Protein AF-A0A352RU79-F1 (afdb_monomer)

Nearest PDB structures (foldseek):
  4egu-assembly1_B  TM=9.495E-01  e=2.140E-08  Clostridioides difficile 630
  1kpc-assembly1_B  TM=9.775E-01  e=1.677E-07  Homo sapiens
  3omf-assembly1_A  TM=9.359E-01  e=7.073E-08  Entamoeba histolytica HM-1:IMSS
  5waa-assembly1_B  TM=9.791E-01  e=6.330E-07  Homo sapiens
  6j65-assembly1_B  TM=9.794E-01  e=6.765E-07  Homo sapiens

Solvent-accessible surface area (backbone atoms only — not comparable to full-atom values): 5964 Å² total; per-residue (Å²): 124,50,78,49,95,88,38,69,65,45,34,41,71,72,64,76,38,92,72,60,68,78,46,77,64,94,58,39,40,27,28,52,47,96,77,57,90,47,100,78,40,63,48,78,44,62,58,44,60,72,94,43,69,85,74,59,52,82,90,42,46,67,61,52,50,51,49,64,63,43,49,62,55,54,36,49,76,69,65,40,78,92,57,85,84,88,85,84,83,66,87,134

Structure (mmCIF, N/CA/C/O backbone):
data_AF-A0A352RU79-F1
#
_entry.id   AF-A0A352RU79-F1
#
loop_
_atom_site.group_PDB
_atom_site.id
_atom_site.type_symb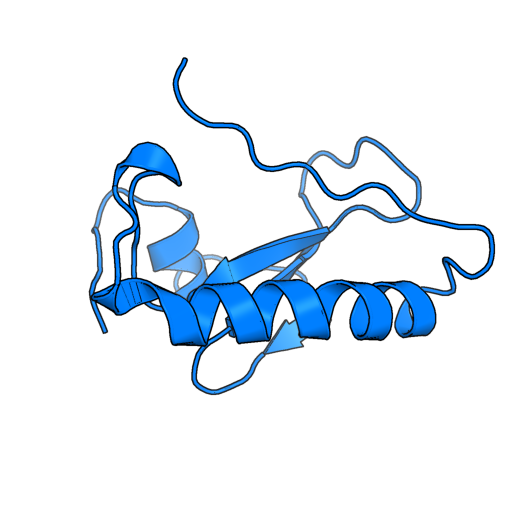ol
_atom_site.label_atom_id
_atom_site.label_alt_id
_atom_site.label_comp_id
_atom_site.label_asym_id
_atom_site.label_entity_id
_atom_site.label_seq_id
_atom_site.pdbx_PDB_ins_code
_atom_site.Cartn_x
_atom_site.Cartn_y
_atom_site.Cartn_z
_atom_site.occupancy
_atom_site.B_iso_or_equiv
_atom_site.auth_seq_id
_atom_site.auth_comp_id
_atom_site.auth_asym_id
_atom_site.auth_atom_id
_atom_site.pdbx_PDB_model_num
ATOM 1 N N . MET A 1 1 ? -13.635 -3.510 9.312 1.00 80.38 1 MET A N 1
ATOM 2 C CA . MET A 1 1 ? -13.027 -2.991 8.068 1.00 80.38 1 MET A CA 1
ATOM 3 C C . MET A 1 1 ? -13.809 -1.759 7.632 1.00 80.38 1 MET A C 1
ATOM 5 O O . MET A 1 1 ? -15.014 -1.885 7.460 1.00 80.38 1 MET A O 1
ATOM 9 N N . LYS A 1 2 ? -13.180 -0.576 7.551 1.00 89.69 2 LYS A N 1
ATOM 10 C CA . LYS A 1 2 ? -13.827 0.642 7.018 1.00 89.69 2 LYS A CA 1
ATOM 11 C C . LYS A 1 2 ? -13.919 0.515 5.484 1.00 89.69 2 LYS A C 1
ATOM 13 O O . LYS A 1 2 ? -12.981 -0.010 4.890 1.00 89.69 2 LYS A O 1
ATOM 18 N N . THR A 1 3 ? -15.002 0.960 4.843 1.00 92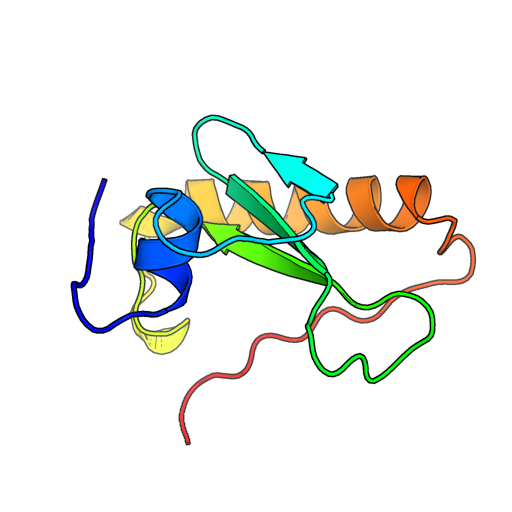.19 3 THR A N 1
ATOM 19 C CA . THR A 1 3 ? -15.210 0.850 3.379 1.00 92.19 3 THR A CA 1
ATOM 20 C C . THR A 1 3 ? -15.904 2.093 2.822 1.00 92.19 3 THR A C 1
ATOM 22 O O . THR A 1 3 ? -16.702 2.700 3.528 1.00 92.19 3 THR A O 1
ATOM 25 N N . GLN A 1 4 ? -15.641 2.436 1.555 1.00 95.06 4 GLN A N 1
ATOM 26 C CA . GLN A 1 4 ? -16.258 3.565 0.845 1.00 95.06 4 GLN A CA 1
ATOM 27 C C . GLN A 1 4 ? -16.742 3.129 -0.553 1.00 95.06 4 GLN A C 1
ATOM 29 O O . GLN A 1 4 ? -15.933 2.755 -1.402 1.00 95.06 4 GLN A O 1
ATOM 34 N N . ASP A 1 5 ? -18.046 3.225 -0.830 1.00 92.12 5 ASP A N 1
ATOM 35 C CA . ASP A 1 5 ? -18.673 2.646 -2.039 1.00 92.12 5 ASP A CA 1
ATOM 36 C C . ASP A 1 5 ? -18.163 3.228 -3.367 1.00 92.12 5 ASP A C 1
ATOM 38 O O . ASP A 1 5 ? -18.122 2.542 -4.390 1.00 92.12 5 ASP A O 1
ATOM 42 N N . ASN A 1 6 ? -17.740 4.494 -3.367 1.00 95.06 6 ASN A N 1
ATOM 43 C CA . ASN A 1 6 ? -17.206 5.167 -4.555 1.00 95.06 6 ASN A CA 1
ATOM 44 C C . ASN A 1 6 ? -15.685 5.004 -4.720 1.00 95.06 6 ASN A C 1
ATOM 46 O O . ASN A 1 6 ? -15.124 5.472 -5.708 1.00 95.06 6 ASN A O 1
ATOM 50 N N . CYS A 1 7 ? -15.010 4.321 -3.792 1.00 97.44 7 CYS A N 1
ATOM 51 C 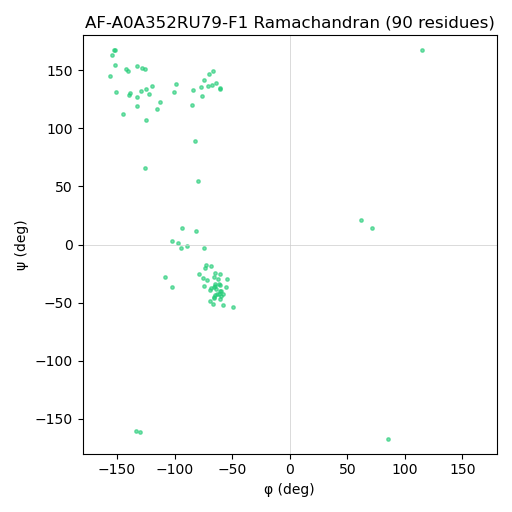CA . CYS A 1 7 ? -13.574 4.080 -3.864 1.00 97.44 7 CYS A CA 1
ATOM 52 C C . CYS A 1 7 ? -13.274 2.842 -4.724 1.00 97.44 7 CYS A C 1
ATOM 54 O O . CYS A 1 7 ? -13.680 1.724 -4.401 1.00 97.44 7 CYS A O 1
ATOM 56 N N . ILE A 1 8 ? -12.515 3.019 -5.810 1.00 97.31 8 ILE A N 1
ATOM 57 C CA . ILE A 1 8 ? -12.127 1.907 -6.693 1.00 97.31 8 ILE A CA 1
ATOM 58 C C . ILE A 1 8 ? -11.287 0.850 -5.959 1.00 97.31 8 ILE A C 1
ATOM 60 O O . ILE A 1 8 ? -11.449 -0.343 -6.206 1.00 97.31 8 ILE A O 1
ATOM 64 N N . PHE A 1 9 ? -10.453 1.258 -4.999 1.00 97.75 9 PHE A N 1
ATOM 65 C CA . PHE A 1 9 ? -9.653 0.336 -4.194 1.00 97.75 9 PHE A CA 1
ATOM 66 C C . PHE A 1 9 ? -10.515 -0.505 -3.247 1.00 97.75 9 PHE A C 1
ATOM 68 O O . PHE A 1 9 ? -10.284 -1.706 -3.141 1.00 97.75 9 PHE A O 1
ATOM 75 N N . CYS A 1 10 ? -11.574 0.066 -2.658 1.00 98.19 10 CYS A N 1
ATOM 76 C CA . CYS A 1 10 ? -12.550 -0.709 -1.883 1.00 98.19 10 CYS A CA 1
ATOM 77 C C . CYS A 1 10 ? -13.237 -1.778 -2.746 1.00 98.19 10 CYS A C 1
ATOM 79 O O . CYS A 1 10 ? -13.401 -2.915 -2.307 1.00 98.19 10 CYS A O 1
ATOM 81 N N . LYS A 1 11 ? -13.581 -1.449 -3.998 1.00 98.25 11 LYS A N 1
ATOM 82 C CA . LYS A 1 11 ? -14.168 -2.414 -4.944 1.00 98.25 11 LYS A CA 1
ATOM 83 C C . LYS A 1 11 ? -13.196 -3.533 -5.322 1.00 98.25 11 LYS A C 1
ATOM 85 O O . LYS A 1 11 ? -13.623 -4.677 -5.462 1.00 98.25 11 LYS A O 1
ATOM 90 N N . ILE A 1 12 ? -11.905 -3.226 -5.457 1.00 98.12 12 ILE A N 1
ATOM 91 C CA . ILE A 1 12 ? -10.852 -4.227 -5.687 1.00 98.12 12 ILE A CA 1
ATOM 92 C C . ILE A 1 12 ? -10.707 -5.150 -4.466 1.00 98.12 12 ILE A C 1
ATOM 94 O O . ILE A 1 12 ? -10.687 -6.369 -4.628 1.00 98.12 12 ILE A O 1
ATOM 98 N N . VAL A 1 13 ? -10.668 -4.596 -3.248 1.00 98.06 13 VAL A N 1
ATOM 99 C CA . VAL A 1 13 ? -10.619 -5.376 -1.995 1.00 98.06 13 VAL A CA 1
ATOM 100 C C . VAL A 1 13 ? -11.842 -6.289 -1.862 1.00 98.06 13 VAL A C 1
ATOM 102 O O . VAL A 1 13 ? -11.703 -7.448 -1.483 1.00 98.06 13 VAL A O 1
ATOM 105 N N . ALA A 1 14 ? -13.027 -5.802 -2.238 1.00 97.19 14 ALA A N 1
ATOM 106 C CA . ALA A 1 14 ? -14.268 -6.575 -2.239 1.00 97.19 14 ALA A CA 1
ATOM 107 C C . ALA A 1 14 ? -14.376 -7.599 -3.391 1.00 97.19 14 ALA A C 1
ATOM 109 O O . ALA A 1 14 ? -15.375 -8.311 -3.475 1.00 97.19 14 ALA A O 1
ATOM 110 N N . GLY A 1 15 ? -13.399 -7.661 -4.304 1.00 96.50 15 GLY A N 1
ATOM 111 C CA . GLY A 1 15 ? -13.417 -8.569 -5.457 1.00 96.50 15 GLY A CA 1
ATOM 112 C C . GLY A 1 15 ? -14.429 -8.203 -6.550 1.00 96.50 15 GLY A C 1
ATOM 113 O O . GLY A 1 15 ? -14.704 -9.018 -7.425 1.00 96.50 15 GLY A O 1
ATOM 114 N N . GLN A 1 16 ? -14.982 -6.988 -6.523 1.00 97.75 16 GLN A N 1
ATOM 115 C CA . GLN A 1 16 ? -15.958 -6.509 -7.511 1.00 97.75 16 GLN A CA 1
ATOM 116 C C . GLN A 1 16 ? -15.296 -6.072 -8.823 1.00 97.75 16 GLN A C 1
ATOM 118 O O . GLN A 1 16 ? -15.933 -6.071 -9.874 1.00 97.75 16 GLN A O 1
ATOM 123 N N . ILE A 1 17 ? -14.022 -5.675 -8.760 1.00 96.62 17 ILE A N 1
ATOM 124 C CA . ILE A 1 17 ? -13.203 -5.291 -9.913 1.00 96.62 17 ILE A CA 1
ATOM 125 C C . ILE A 1 17 ? -11.935 -6.153 -9.888 1.00 96.62 17 ILE A C 1
ATOM 127 O O . ILE A 1 17 ? -11.326 -6.286 -8.822 1.00 96.62 17 ILE A O 1
ATOM 131 N N . PRO A 1 18 ? -11.518 -6.742 -11.024 1.00 97.00 18 PRO A N 1
ATOM 132 C CA . PRO A 1 18 ? -10.312 -7.555 -11.070 1.00 97.00 18 PRO A CA 1
ATOM 133 C C . PRO A 1 18 ? -9.059 -6.708 -10.828 1.00 97.00 18 PRO A C 1
ATOM 135 O O . PRO A 1 18 ? -8.976 -5.548 -11.229 1.00 97.00 18 PRO A O 1
ATOM 138 N N . SER A 1 19 ? -8.046 -7.324 -10.228 1.00 97.69 19 SER A N 1
ATOM 139 C CA . SER A 1 19 ? -6.702 -6.767 -10.119 1.00 97.69 19 SER A CA 1
ATOM 140 C C . SER A 1 19 ? -5.667 -7.869 -10.317 1.00 97.69 19 SER A C 1
ATOM 142 O O . SER A 1 19 ? -5.910 -9.036 -10.002 1.00 97.69 19 SER A O 1
ATOM 144 N N . ASN A 1 20 ? -4.505 -7.509 -10.860 1.00 97.75 20 ASN A N 1
ATOM 145 C CA . ASN A 1 20 ? -3.377 -8.427 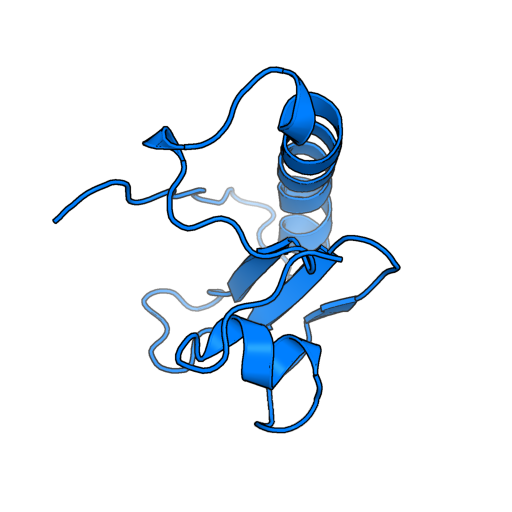-10.948 1.00 97.75 20 ASN A CA 1
ATOM 146 C C . ASN A 1 20 ? -2.635 -8.421 -9.603 1.00 97.75 20 ASN A C 1
ATOM 148 O O . ASN A 1 20 ? -1.769 -7.572 -9.371 1.00 97.75 20 ASN A O 1
ATOM 152 N N . LYS A 1 21 ? -3.063 -9.301 -8.692 1.00 97.88 21 LYS A N 1
ATOM 153 C CA . LYS A 1 21 ? -2.588 -9.358 -7.306 1.00 97.88 21 LYS A CA 1
ATOM 154 C C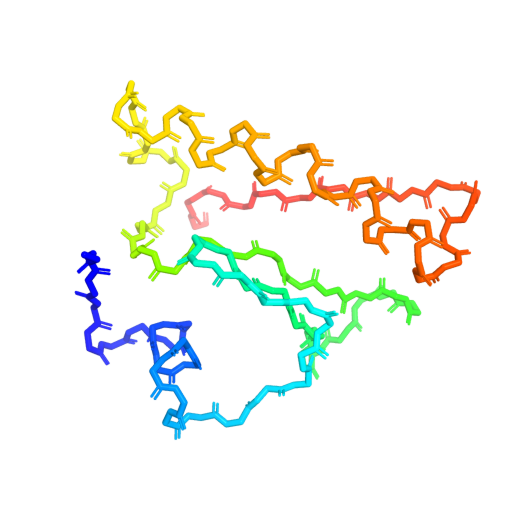 . LYS A 1 21 ? -1.154 -9.882 -7.225 1.00 97.88 21 LYS A C 1
ATOM 156 O O . LYS A 1 21 ? -0.812 -10.883 -7.842 1.00 97.88 21 LYS A O 1
ATOM 161 N N . VAL A 1 22 ? -0.354 -9.217 -6.400 1.00 97.19 22 VAL A N 1
ATOM 162 C CA . VAL A 1 22 ? 1.019 -9.602 -6.038 1.00 97.19 22 VAL A CA 1
ATOM 163 C C . VAL A 1 22 ? 1.045 -10.235 -4.647 1.00 97.19 22 VAL A C 1
ATOM 165 O O . VAL A 1 22 ? 1.798 -11.171 -4.400 1.00 97.19 22 VAL A O 1
ATOM 168 N N . TYR A 1 23 ? 0.220 -9.723 -3.734 1.00 98.50 23 TYR A N 1
ATOM 169 C CA . TYR A 1 23 ? 0.166 -10.155 -2.342 1.00 98.50 23 TYR A CA 1
ATOM 170 C C . TYR A 1 23 ? -1.198 -9.839 -1.740 1.00 98.50 23 TYR A C 1
ATOM 172 O O . TYR A 1 23 ? -1.777 -8.800 -2.050 1.00 98.50 23 TYR A O 1
ATOM 180 N N . GLU A 1 24 ? -1.686 -10.696 -0.850 1.00 98.38 24 GLU A N 1
ATOM 181 C CA . GLU A 1 24 ? -2.906 -10.456 -0.087 1.00 98.38 24 GLU A CA 1
ATOM 182 C C . GLU A 1 24 ? -2.835 -11.171 1.265 1.00 98.38 24 GLU A C 1
ATOM 184 O O . GLU A 1 24 ? -2.519 -12.359 1.318 1.00 98.38 24 GLU A O 1
ATOM 189 N N . ASP A 1 25 ? -3.156 -10.457 2.343 1.00 97.88 25 ASP A N 1
ATOM 190 C CA . ASP A 1 25 ? -3.377 -11.033 3.672 1.00 97.88 25 ASP A CA 1
ATOM 191 C C . ASP A 1 25 ? -4.660 -10.461 4.309 1.00 97.88 25 ASP A C 1
ATOM 193 O O . ASP A 1 25 ? -5.556 -9.991 3.602 1.00 97.88 25 ASP A O 1
ATOM 197 N N . GLU A 1 26 ? -4.802 -10.564 5.630 1.00 97.00 26 GLU A N 1
ATOM 198 C CA . GLU A 1 26 ? -5.960 -10.044 6.367 1.00 97.00 26 GLU A CA 1
ATOM 199 C C . GLU A 1 26 ? -6.083 -8.511 6.303 1.00 97.00 26 GLU A C 1
ATOM 201 O O . GLU A 1 26 ? -7.195 -7.994 6.191 1.00 97.00 26 GLU A O 1
ATOM 206 N N . ASP A 1 27 ? -4.959 -7.791 6.303 1.00 97.19 27 ASP A N 1
ATOM 207 C CA . ASP A 1 27 ? -4.909 -6.336 6.471 1.00 97.19 27 ASP A CA 1
ATOM 208 C C . ASP A 1 27 ? -4.554 -5.596 5.177 1.00 97.19 27 ASP A C 1
ATOM 210 O O . ASP A 1 27 ? -4.931 -4.436 5.005 1.00 97.19 27 ASP A O 1
ATOM 214 N N . LEU A 1 28 ? -3.814 -6.236 4.271 1.00 98.56 28 LEU A N 1
ATOM 215 C CA . LEU A 1 28 ? -3.125 -5.610 3.150 1.00 98.56 28 LEU A CA 1
ATOM 216 C C . LEU A 1 28 ? -3.441 -6.294 1.821 1.00 98.56 28 LEU A C 1
ATOM 218 O O . LEU A 1 28 ? -3.680 -7.501 1.726 1.00 98.56 28 LEU A O 1
ATOM 222 N N . LEU A 1 29 ? -3.370 -5.499 0.758 1.00 98.69 29 LEU A N 1
ATOM 223 C CA . LEU A 1 29 ? -3.466 -5.969 -0.616 1.00 98.69 29 LEU A CA 1
ATOM 224 C C . LEU A 1 29 ? -2.443 -5.229 -1.479 1.00 98.69 29 LEU A C 1
ATOM 226 O O . LEU A 1 29 ? -2.382 -4.000 -1.455 1.00 98.69 29 LEU A O 1
ATOM 230 N N . ALA A 1 30 ? -1.666 -5.972 -2.266 1.00 98.62 30 ALA A N 1
ATOM 231 C CA . ALA A 1 30 ? -0.787 -5.416 -3.285 1.00 98.62 30 ALA A CA 1
ATOM 232 C C .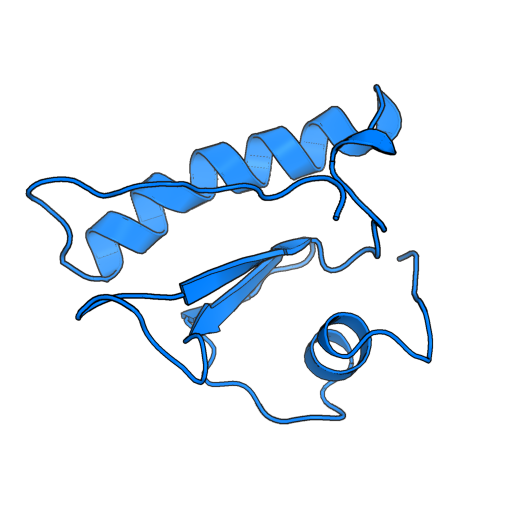 ALA A 1 30 ? -1.160 -5.926 -4.676 1.00 98.62 30 ALA A C 1
ATOM 234 O O . ALA A 1 30 ? -1.407 -7.119 -4.863 1.00 98.62 30 ALA A O 1
ATOM 235 N N . PHE A 1 31 ? -1.174 -5.037 -5.664 1.00 98.56 3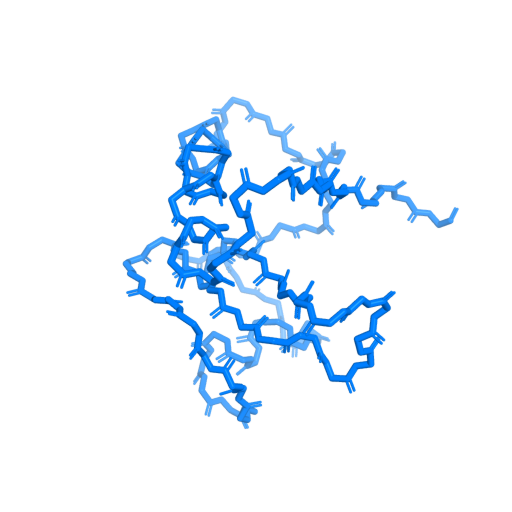1 PHE A N 1
ATOM 236 C CA . PHE A 1 31 ? -1.504 -5.369 -7.051 1.00 98.56 31 PHE A CA 1
ATOM 237 C C . PHE A 1 31 ? -0.816 -4.418 -8.032 1.00 98.56 31 PHE A C 1
ATOM 239 O O . PHE A 1 31 ? -0.482 -3.286 -7.687 1.00 98.56 31 PHE A O 1
ATOM 246 N N . HIS A 1 32 ? -0.595 -4.880 -9.261 1.00 98.12 32 HIS A N 1
ATOM 247 C CA . HIS A 1 32 ? 0.040 -4.071 -10.300 1.00 98.12 32 HIS A CA 1
ATOM 248 C C . HIS A 1 32 ? -0.799 -2.845 -10.674 1.00 98.12 32 HIS A C 1
ATOM 250 O O . HIS A 1 32 ? -2.018 -2.941 -10.831 1.00 98.12 32 HIS A O 1
ATOM 256 N N . ASP A 1 33 ? -0.126 -1.708 -10.861 1.00 97.88 33 ASP A N 1
ATOM 257 C CA . ASP A 1 33 ? -0.763 -0.514 -11.413 1.00 97.88 33 ASP A CA 1
ATOM 258 C C . ASP A 1 33 ? -1.142 -0.768 -12.882 1.00 97.88 33 ASP A C 1
ATOM 260 O O . ASP A 1 33 ? -0.371 -1.359 -13.642 1.00 97.88 33 ASP A O 1
ATOM 264 N N . ILE A 1 34 ? -2.335 -0.331 -13.287 1.00 96.94 34 ILE A N 1
ATOM 265 C CA . ILE A 1 34 ? -2.838 -0.496 -14.659 1.00 96.94 34 ILE A CA 1
ATOM 266 C C . ILE A 1 34 ? -2.139 0.434 -15.670 1.00 96.94 34 ILE A C 1
ATOM 268 O O . ILE A 1 34 ? -2.183 0.179 -16.871 1.00 96.94 34 ILE A O 1
ATOM 272 N N . HIS A 1 35 ? -1.465 1.486 -15.199 1.00 96.81 35 HIS A N 1
ATOM 273 C CA . HIS A 1 35 ? -0.682 2.444 -15.982 1.00 96.81 35 HIS A CA 1
ATOM 274 C C . HIS A 1 35 ? 0.756 2.557 -15.433 1.00 96.81 35 HIS A C 1
ATOM 276 O O . HIS A 1 35 ? 1.170 3.626 -14.959 1.00 96.81 35 HIS A O 1
ATOM 282 N N . PRO A 1 36 ? 1.557 1.479 -15.516 1.00 96.44 36 PRO A N 1
ATOM 283 C CA . PRO A 1 36 ? 2.859 1.408 -14.868 1.00 96.44 36 PRO A CA 1
ATOM 284 C C . PRO A 1 36 ? 3.821 2.495 -15.373 1.00 96.44 36 PRO A C 1
ATOM 286 O O . PRO A 1 36 ? 3.987 2.724 -16.569 1.00 96.44 36 PRO A O 1
ATOM 289 N N . LYS A 1 37 ? 4.495 3.160 -14.429 1.00 96.31 37 LYS A N 1
ATOM 290 C CA . LYS A 1 37 ? 5.548 4.175 -14.675 1.00 96.31 37 LYS A CA 1
ATOM 291 C C . LYS A 1 37 ? 6.984 3.637 -14.600 1.00 96.31 37 LYS A C 1
ATOM 293 O O . LYS A 1 37 ? 7.934 4.404 -14.723 1.00 96.31 37 LYS A O 1
ATOM 298 N N . ALA A 1 38 ? 7.138 2.338 -14.362 1.00 95.56 38 ALA A N 1
ATOM 299 C CA . ALA A 1 38 ? 8.408 1.624 -14.277 1.00 95.56 38 ALA A CA 1
ATOM 300 C C . ALA A 1 38 ? 8.180 0.141 -14.639 1.00 95.56 38 ALA A C 1
ATOM 302 O O . ALA A 1 38 ? 7.030 -0.301 -14.590 1.00 95.56 38 ALA A O 1
ATOM 303 N N . PRO A 1 39 ? 9.233 -0.640 -14.962 1.00 95.31 39 PRO A N 1
ATOM 304 C CA . PRO A 1 39 ? 9.097 -2.068 -15.275 1.00 95.31 39 PRO A CA 1
ATOM 305 C C . PRO A 1 39 ? 8.400 -2.877 -14.174 1.00 95.31 39 PRO A C 1
ATOM 307 O O . PRO A 1 39 ? 7.612 -3.771 -14.464 1.00 95.31 39 PRO A O 1
ATOM 310 N N . VAL A 1 40 ? 8.656 -2.525 -12.911 1.00 96.94 40 VAL A N 1
ATOM 311 C CA . VAL A 1 40 ? 7.903 -3.006 -11.751 1.00 96.94 40 VAL A CA 1
ATOM 312 C C . VAL A 1 40 ? 7.200 -1.809 -11.128 1.00 96.94 40 VAL A C 1
ATOM 314 O O . VAL A 1 40 ? 7.848 -0.872 -10.663 1.00 96.94 40 VAL A O 1
ATOM 317 N N . HIS A 1 41 ? 5.871 -1.840 -11.129 1.00 98.19 41 HIS A N 1
ATOM 318 C CA . HIS A 1 41 ? 5.032 -0.845 -10.473 1.00 98.19 41 HIS A CA 1
ATOM 319 C C . HIS A 1 41 ? 3.791 -1.548 -9.918 1.00 98.19 41 HIS A C 1
ATOM 321 O O . HIS A 1 41 ? 2.958 -2.054 -10.671 1.00 98.19 41 HIS A O 1
ATOM 327 N N . PHE A 1 42 ? 3.688 -1.599 -8.595 1.00 97.62 42 PHE A N 1
ATOM 328 C CA . PHE A 1 42 ? 2.509 -2.082 -7.889 1.00 97.62 42 PHE A CA 1
ATOM 329 C C . PHE A 1 42 ? 2.131 -1.103 -6.782 1.00 97.62 42 PHE A C 1
ATOM 331 O O . PHE A 1 42 ? 2.975 -0.371 -6.264 1.00 97.62 42 PHE A O 1
ATOM 338 N N . LEU A 1 43 ? 0.852 -1.107 -6.437 1.00 98.38 43 LEU A N 1
ATOM 339 C CA . LEU A 1 43 ? 0.288 -0.367 -5.321 1.00 98.38 43 LEU A CA 1
ATOM 340 C C . LEU A 1 43 ? 0.141 -1.329 -4.144 1.00 98.38 43 LEU A C 1
ATOM 342 O O . LEU A 1 43 ? -0.280 -2.467 -4.340 1.00 98.38 43 LEU A O 1
ATOM 346 N N . LEU A 1 44 ? 0.482 -0.874 -2.940 1.00 98.62 44 LEU A N 1
ATOM 347 C CA . LEU A 1 44 ? 0.194 -1.559 -1.681 1.00 98.62 44 LEU A CA 1
ATOM 348 C C . LEU A 1 44 ? -0.810 -0.701 -0.916 1.00 98.62 44 LEU A C 1
ATOM 350 O O . LEU A 1 44 ? -0.530 0.466 -0.646 1.00 98.62 44 LEU A O 1
ATOM 354 N N . ILE A 1 45 ? -1.958 -1.276 -0.575 1.00 98.25 45 ILE A N 1
ATOM 355 C CA . ILE A 1 45 ? -3.043 -0.582 0.121 1.00 98.25 45 ILE A CA 1
ATOM 356 C C . ILE A 1 45 ? -3.445 -1.342 1.392 1.00 98.25 45 ILE A C 1
ATOM 358 O O . ILE A 1 45 ? -3.345 -2.576 1.420 1.00 98.25 45 ILE A O 1
ATOM 362 N N . PRO A 1 46 ? -3.939 -0.646 2.431 1.00 98.00 46 PRO A N 1
ATOM 363 C CA . PRO A 1 46 ? -4.699 -1.296 3.487 1.00 98.00 46 PRO A CA 1
ATOM 364 C C . PRO A 1 46 ? -6.067 -1.740 2.947 1.00 98.00 46 PRO A C 1
ATOM 366 O O . PRO A 1 46 ? -6.671 -1.072 2.106 1.00 98.00 46 PRO A O 1
ATOM 369 N N . LYS A 1 47 ? -6.587 -2.861 3.448 1.00 98.06 47 LYS A N 1
ATOM 370 C CA . LYS A 1 47 ? -7.947 -3.328 3.145 1.00 98.06 47 LYS A CA 1
ATOM 371 C C . LYS A 1 47 ? -9.016 -2.474 3.819 1.00 98.06 47 LYS A C 1
ATOM 373 O O . LYS A 1 47 ? -10.112 -2.321 3.285 1.00 98.06 47 LYS A O 1
ATOM 378 N N . SER A 1 48 ? -8.703 -1.905 4.983 1.00 97.06 48 SER A N 1
ATOM 379 C CA . SER A 1 48 ? -9.540 -0.876 5.597 1.00 97.06 48 SER A CA 1
ATOM 380 C C . SER A 1 48 ? -9.332 0.457 4.884 1.00 97.06 48 SER A C 1
ATOM 382 O O . SER A 1 48 ? -8.202 0.919 4.759 1.00 97.06 48 SER A O 1
ATOM 384 N N . HIS A 1 49 ? -10.425 1.089 4.461 1.00 97.44 49 HIS A N 1
ATOM 385 C CA . HIS A 1 49 ? -10.412 2.377 3.773 1.00 97.44 49 HIS A CA 1
ATOM 386 C C . HIS A 1 49 ? -9.802 3.488 4.636 1.00 97.44 49 HIS A C 1
ATOM 388 O O . HIS A 1 49 ? -10.144 3.626 5.815 1.00 97.44 49 HIS A O 1
ATOM 394 N N . VAL A 1 50 ? -8.936 4.278 4.001 1.00 94.94 50 VAL A N 1
ATOM 395 C CA . VAL A 1 50 ? -8.321 5.512 4.501 1.00 94.94 50 VAL A CA 1
ATOM 396 C C . VAL A 1 50 ? -8.306 6.496 3.331 1.00 94.94 50 VAL A C 1
ATOM 398 O O . VAL A 1 50 ? -7.863 6.126 2.243 1.00 94.94 50 VAL A O 1
ATOM 401 N N . ASP A 1 51 ? -8.808 7.717 3.533 1.00 93.88 51 ASP A N 1
ATOM 402 C CA . ASP A 1 51 ? -8.939 8.709 2.455 1.00 93.88 51 ASP A CA 1
ATOM 403 C C . ASP A 1 51 ? -7.578 9.225 1.977 1.00 93.88 51 ASP A C 1
ATOM 405 O O . ASP A 1 51 ? -7.295 9.242 0.777 1.00 93.88 51 ASP A O 1
ATOM 409 N N . SER A 1 52 ? -6.710 9.615 2.909 1.00 95.31 52 SER A N 1
ATOM 410 C CA . SER A 1 52 ? -5.355 10.067 2.611 1.00 95.31 52 SER A CA 1
ATOM 411 C C . SER A 1 52 ? -4.409 9.821 3.787 1.00 95.31 52 SER A C 1
ATOM 413 O O . SER A 1 52 ? -4.841 9.578 4.912 1.00 95.31 52 SER A O 1
ATOM 415 N N . LEU A 1 53 ? -3.097 9.948 3.558 1.00 96.44 53 LEU A N 1
ATOM 416 C CA . LEU A 1 53 ? -2.127 9.910 4.657 1.00 96.44 53 LEU A CA 1
ATOM 417 C C . LEU A 1 53 ? -2.362 11.038 5.681 1.00 96.44 53 LEU A C 1
ATOM 419 O O . LEU A 1 53 ? -1.995 10.875 6.841 1.00 96.44 53 LEU A O 1
ATOM 423 N N . ALA A 1 54 ? -2.975 12.160 5.277 1.00 96.81 54 ALA A N 1
ATOM 424 C CA . ALA A 1 54 ? -3.284 13.271 6.180 1.00 96.81 54 ALA A CA 1
ATOM 425 C C . ALA A 1 54 ? -4.363 12.918 7.219 1.00 96.81 54 ALA A C 1
ATOM 427 O O . ALA A 1 54 ? -4.448 13.583 8.248 1.00 96.81 54 ALA A O 1
ATOM 428 N N . ASP A 1 55 ? -5.145 11.865 6.970 1.00 94.56 55 ASP A N 1
ATOM 429 C CA . ASP A 1 55 ? -6.214 11.394 7.855 1.00 94.56 55 ASP A CA 1
ATOM 430 C C . ASP A 1 55 ? -5.744 10.277 8.805 1.00 94.56 55 ASP A C 1
ATOM 432 O O . ASP A 1 55 ? -6.509 9.813 9.652 1.00 94.56 55 ASP A O 1
ATOM 436 N N . CYS A 1 56 ? -4.490 9.829 8.682 1.00 95.88 56 CYS A N 1
ATOM 437 C CA . CYS A 1 56 ? -3.917 8.801 9.546 1.00 95.88 56 CYS A CA 1
ATOM 438 C C . CYS A 1 56 ? -3.534 9.360 10.921 1.00 95.88 56 CYS A C 1
ATOM 440 O O . CYS A 1 56 ? -2.860 10.387 11.028 1.00 95.88 56 CYS A O 1
ATOM 442 N N . GLY A 1 57 ? -3.868 8.620 11.981 1.00 96.31 57 GLY A N 1
ATOM 443 C CA . GLY A 1 57 ? -3.447 8.930 13.347 1.00 96.31 57 GLY A CA 1
ATOM 444 C C . GLY A 1 57 ? -2.840 7.728 14.076 1.00 96.31 57 GLY A C 1
ATOM 445 O O . GLY A 1 57 ? -2.457 6.731 13.457 1.00 96.31 57 GLY A O 1
ATOM 446 N N . PRO A 1 58 ? -2.777 7.777 15.421 1.00 97.31 58 PRO A N 1
ATOM 447 C CA . PRO A 1 58 ? -2.328 6.644 16.230 1.00 97.31 58 PRO A CA 1
ATOM 448 C C . PRO A 1 58 ? -3.098 5.342 15.949 1.00 97.31 58 PRO A C 1
ATOM 450 O O . PRO A 1 58 ? -2.515 4.267 16.038 1.00 97.31 58 PRO A O 1
ATOM 453 N N . GLY A 1 59 ? -4.374 5.427 15.549 1.00 95.56 59 GLY A N 1
ATOM 454 C CA . GLY A 1 59 ? -5.205 4.265 15.208 1.00 95.56 59 GLY A CA 1
ATOM 455 C C . GLY A 1 59 ? -4.736 3.480 13.977 1.00 95.56 59 GLY A C 1
ATOM 456 O O . GLY A 1 59 ? -5.005 2.288 13.876 1.00 95.56 59 GLY A O 1
ATOM 457 N N . GLU A 1 60 ? -4.001 4.116 13.065 1.00 96.62 60 GLU A N 1
ATOM 458 C CA . GLU A 1 60 ? -3.502 3.516 11.825 1.00 96.62 60 GLU A CA 1
ATOM 459 C C . GLU A 1 60 ? -2.011 3.134 11.916 1.00 96.62 60 GLU A C 1
ATOM 461 O O . GLU A 1 60 ? -1.428 2.635 10.952 1.00 96.62 60 GLU A O 1
ATOM 466 N N . SER A 1 61 ? -1.376 3.326 13.077 1.00 97.06 61 SER A N 1
ATOM 467 C CA . SER A 1 61 ? 0.068 3.108 13.254 1.00 97.06 61 SER A CA 1
ATOM 468 C C . SER A 1 61 ? 0.497 1.675 12.919 1.00 97.06 61 SER A C 1
ATOM 470 O O . SER A 1 61 ? 1.481 1.479 12.203 1.00 97.06 61 SER A O 1
ATOM 472 N N . ASP A 1 62 ? -0.273 0.677 13.355 1.00 97.44 62 ASP A N 1
ATOM 473 C CA . ASP A 1 62 ? 0.045 -0.734 13.117 1.00 97.44 62 ASP A CA 1
ATOM 474 C C . ASP A 1 62 ? -0.021 -1.102 11.631 1.00 97.44 62 ASP A C 1
ATOM 476 O O . ASP A 1 62 ? 0.883 -1.765 11.116 1.00 97.44 62 ASP A O 1
ATOM 480 N N . VAL A 1 63 ? -1.062 -0.659 10.917 1.00 97.06 63 VAL A N 1
ATOM 481 C CA . VAL A 1 63 ? -1.208 -0.979 9.490 1.00 97.06 63 VAL A CA 1
ATOM 482 C C . VAL A 1 63 ? -0.154 -0.255 8.654 1.00 97.06 63 VAL A C 1
ATOM 484 O O . VAL A 1 63 ? 0.446 -0.867 7.772 1.00 97.06 63 VAL A O 1
ATOM 487 N N . LEU A 1 64 ? 0.169 1.000 8.984 1.00 97.75 64 LEU A N 1
ATOM 488 C CA . LEU A 1 64 ? 1.236 1.749 8.316 1.00 97.75 64 LEU A CA 1
ATOM 489 C C . LEU A 1 64 ? 2.607 1.096 8.536 1.00 97.75 64 LEU A C 1
ATOM 491 O O . LEU A 1 64 ? 3.376 0.947 7.584 1.00 97.75 64 LEU A O 1
ATOM 495 N N . ALA A 1 65 ? 2.904 0.647 9.759 1.00 98.25 65 ALA A N 1
ATOM 496 C CA . ALA A 1 65 ? 4.138 -0.078 10.052 1.00 98.25 65 ALA A CA 1
ATOM 497 C C . ALA A 1 65 ? 4.232 -1.378 9.238 1.00 98.25 65 ALA A C 1
ATOM 499 O O . ALA A 1 65 ? 5.249 -1.633 8.588 1.00 98.25 65 ALA A O 1
ATOM 500 N N . ARG A 1 66 ? 3.153 -2.173 9.205 1.00 98.19 66 ARG A N 1
ATOM 501 C CA . ARG A 1 66 ? 3.084 -3.407 8.405 1.00 98.19 66 ARG A CA 1
ATOM 502 C C . ARG A 1 66 ? 3.288 -3.131 6.920 1.00 98.19 66 ARG A C 1
ATOM 504 O O . ARG A 1 66 ? 4.076 -3.830 6.289 1.00 98.19 66 ARG A O 1
ATOM 511 N N . MET A 1 67 ? 2.649 -2.094 6.374 1.00 98.12 67 MET A N 1
ATOM 512 C CA . MET A 1 67 ? 2.834 -1.694 4.977 1.00 98.12 67 MET A CA 1
ATOM 513 C C . MET A 1 67 ? 4.300 -1.377 4.679 1.00 98.12 67 MET A C 1
ATOM 515 O O . MET A 1 67 ? 4.878 -1.947 3.755 1.00 98.12 67 MET A O 1
ATOM 519 N N . MET A 1 68 ? 4.928 -0.519 5.486 1.00 98.06 68 MET A N 1
ATOM 520 C CA . MET A 1 68 ? 6.311 -0.090 5.258 1.00 98.06 68 MET A CA 1
ATOM 521 C C . MET A 1 68 ? 7.316 -1.240 5.379 1.00 98.06 68 MET A C 1
ATOM 523 O O . MET A 1 68 ? 8.291 -1.277 4.629 1.00 98.06 68 MET A O 1
ATOM 527 N N . LEU A 1 69 ? 7.063 -2.208 6.263 1.00 98.12 69 LEU A N 1
ATOM 528 C CA . LEU A 1 69 ? 7.879 -3.419 6.380 1.00 98.12 69 LEU A CA 1
ATOM 529 C C . LEU A 1 69 ? 7.624 -4.423 5.245 1.00 98.12 69 LEU A C 1
ATOM 531 O O . LEU A 1 69 ? 8.539 -5.152 4.860 1.00 98.12 69 LEU A O 1
ATOM 535 N N . LYS A 1 70 ? 6.416 -4.439 4.671 1.00 98.38 70 LYS A N 1
ATOM 536 C CA . LYS A 1 70 ? 6.052 -5.314 3.550 1.00 98.38 70 LYS A CA 1
ATOM 537 C C . LYS A 1 70 ? 6.662 -4.854 2.223 1.00 98.38 70 LYS A C 1
ATOM 539 O O . LYS A 1 70 ? 7.077 -5.693 1.427 1.00 98.38 70 LYS A O 1
ATOM 544 N N . VAL A 1 71 ? 6.788 -3.545 1.989 1.00 98.12 71 VAL A N 1
ATOM 545 C CA . VAL A 1 71 ? 7.367 -2.986 0.748 1.00 98.12 71 VAL A CA 1
ATOM 546 C C . VAL A 1 71 ? 8.722 -3.609 0.349 1.00 98.12 71 VAL A C 1
ATOM 548 O O . VAL A 1 71 ? 8.820 -4.088 -0.782 1.00 98.12 71 VAL A O 1
ATOM 551 N N . PRO A 1 72 ? 9.767 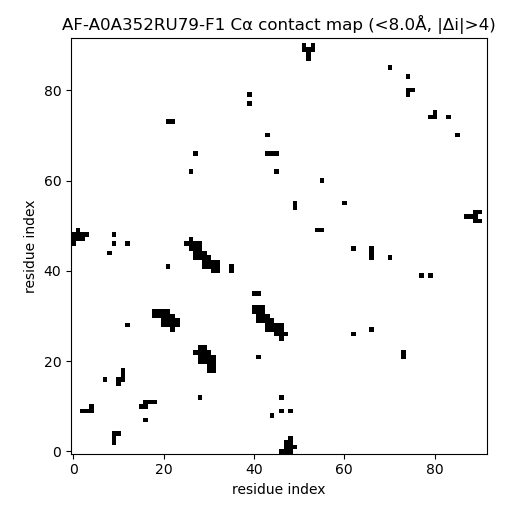-3.655 1.204 1.00 97.56 72 PRO A N 1
ATOM 552 C CA . PRO A 1 72 ? 11.057 -4.233 0.814 1.00 97.56 72 PRO A CA 1
ATOM 553 C C . PRO A 1 72 ? 10.990 -5.743 0.552 1.00 97.56 72 PRO A C 1
ATOM 555 O O . PRO A 1 72 ? 11.777 -6.265 -0.236 1.00 97.56 72 PRO A O 1
ATOM 558 N N . GLU A 1 73 ? 10.067 -6.463 1.192 1.00 97.69 73 GLU A N 1
ATOM 559 C CA . GLU A 1 73 ? 9.834 -7.881 0.914 1.00 97.69 73 GLU A CA 1
ATOM 560 C C . GLU A 1 73 ? 9.276 -8.078 -0.499 1.00 97.69 73 GLU A C 1
ATOM 562 O O . GLU A 1 73 ? 9.866 -8.824 -1.283 1.00 97.69 73 GLU A O 1
ATOM 567 N N . LEU A 1 74 ? 8.214 -7.344 -0.849 1.00 97.94 74 LEU A N 1
ATOM 568 C CA . LEU A 1 74 ? 7.595 -7.408 -2.176 1.00 97.94 74 LEU A CA 1
ATOM 569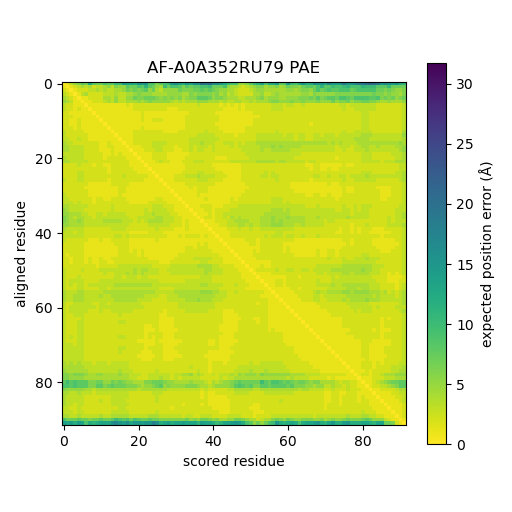 C C . LEU A 1 74 ? 8.550 -6.928 -3.277 1.00 97.94 74 LEU A C 1
ATOM 571 O O . LEU A 1 74 ? 8.614 -7.526 -4.348 1.00 97.94 74 LEU A O 1
ATOM 575 N N . ALA A 1 75 ? 9.348 -5.891 -3.009 1.00 97.62 75 ALA A N 1
ATOM 576 C CA . ALA A 1 75 ? 10.353 -5.408 -3.953 1.00 97.62 75 ALA A CA 1
ATOM 577 C C . ALA A 1 75 ? 11.409 -6.483 -4.275 1.00 97.62 75 ALA A C 1
ATOM 579 O O . ALA A 1 75 ? 11.750 -6.676 -5.442 1.00 97.62 75 ALA A O 1
ATOM 580 N N . ARG A 1 76 ? 11.894 -7.228 -3.268 1.00 96.81 76 ARG A N 1
ATOM 581 C CA . ARG A 1 76 ? 12.828 -8.351 -3.480 1.00 96.81 76 ARG A CA 1
ATOM 582 C C . ARG A 1 76 ? 12.189 -9.490 -4.269 1.00 96.81 76 ARG A C 1
ATOM 584 O O . ARG A 1 76 ? 12.818 -10.012 -5.184 1.00 96.81 76 ARG A O 1
ATOM 591 N N . GLN A 1 77 ? 10.944 -9.850 -3.954 1.00 96.75 77 GLN A N 1
ATOM 592 C CA . GLN A 1 77 ? 10.195 -10.874 -4.696 1.00 96.75 77 GLN A CA 1
ATOM 593 C C . GLN A 1 77 ? 10.011 -10.485 -6.172 1.00 96.75 77 GLN A C 1
ATOM 595 O O . GLN A 1 77 ? 10.107 -11.334 -7.053 1.00 96.75 77 GLN A O 1
ATOM 600 N N . ALA A 1 78 ? 9.849 -9.190 -6.452 1.00 95.81 78 ALA A N 1
ATOM 601 C CA . ALA A 1 78 ? 9.779 -8.638 -7.802 1.00 95.81 78 ALA A CA 1
ATOM 602 C C . ALA A 1 78 ? 11.155 -8.416 -8.471 1.00 95.81 78 ALA A C 1
ATOM 604 O O . ALA A 1 78 ? 11.236 -7.767 -9.510 1.00 95.81 78 ALA A O 1
ATOM 605 N N . SER A 1 79 ? 12.245 -8.947 -7.903 1.00 95.69 79 SER A N 1
ATOM 606 C CA . SER A 1 79 ? 13.620 -8.807 -8.413 1.00 95.69 79 SER A CA 1
ATOM 607 C C . SER A 1 79 ? 14.161 -7.366 -8.471 1.00 95.69 79 SER A C 1
ATOM 609 O O . SER A 1 79 ? 15.147 -7.100 -9.161 1.00 95.69 79 SER A O 1
ATOM 611 N N . CYS A 1 80 ? 13.596 -6.430 -7.699 1.00 95.69 80 CYS A N 1
ATOM 612 C CA . CYS A 1 80 ? 14.092 -5.052 -7.559 1.00 95.69 80 CYS A CA 1
ATOM 613 C C . CYS A 1 80 ? 15.285 -4.968 -6.587 1.00 95.69 80 CYS A C 1
ATOM 615 O O . CYS A 1 80 ? 15.278 -4.214 -5.613 1.00 95.69 80 CYS A O 1
ATOM 617 N N . ASN A 1 81 ? 16.326 -5.763 -6.841 1.00 91.81 81 ASN A N 1
ATOM 618 C CA . ASN A 1 81 ? 17.476 -5.911 -5.940 1.00 91.81 81 ASN A CA 1
ATOM 619 C C . ASN A 1 81 ? 18.416 -4.694 -5.944 1.00 91.81 81 ASN A C 1
ATOM 621 O O . ASN A 1 81 ? 19.149 -4.481 -4.983 1.00 91.81 81 ASN A O 1
ATOM 625 N N . ASN A 1 82 ? 18.358 -3.869 -6.994 1.00 93.94 82 ASN A N 1
ATOM 626 C CA . ASN A 1 82 ? 19.199 -2.678 -7.149 1.00 93.94 82 ASN A CA 1
ATOM 627 C C . ASN A 1 82 ? 18.526 -1.396 -6.625 1.00 93.94 82 ASN A C 1
ATOM 629 O O . ASN A 1 82 ? 18.973 -0.291 -6.928 1.00 93.94 82 ASN A O 1
ATOM 633 N N . GLY A 1 83 ? 17.449 -1.542 -5.849 1.00 94.31 83 GLY A N 1
ATOM 634 C CA . GLY A 1 83 ? 16.711 -0.443 -5.238 1.00 94.31 83 GLY A CA 1
ATOM 635 C C . GLY A 1 83 ? 15.288 -0.297 -5.768 1.00 94.31 83 GLY A C 1
ATOM 636 O O . GLY A 1 83 ? 14.892 -0.888 -6.772 1.00 94.31 83 GLY A O 1
ATOM 637 N N . PHE A 1 84 ? 14.508 0.506 -5.054 1.00 97.25 84 PHE A N 1
ATOM 638 C CA . PHE A 1 84 ? 13.124 0.836 -5.370 1.00 97.25 84 PHE A CA 1
ATOM 639 C C . PHE A 1 84 ? 12.789 2.225 -4.817 1.00 97.25 84 PHE A C 1
ATOM 641 O O . PHE A 1 84 ? 13.537 2.793 -4.019 1.00 97.25 84 PHE A O 1
ATOM 648 N N . ARG A 1 85 ? 11.651 2.778 -5.242 1.00 98.00 85 ARG A N 1
ATOM 649 C CA . ARG A 1 85 ? 11.110 4.036 -4.726 1.00 98.00 85 ARG A CA 1
ATOM 650 C C . ARG A 1 85 ? 9.714 3.787 -4.170 1.00 98.00 85 ARG A C 1
ATOM 652 O O . ARG A 1 85 ? 8.872 3.246 -4.877 1.00 98.00 85 ARG A O 1
ATOM 659 N N . THR A 1 86 ? 9.474 4.241 -2.945 1.00 97.69 86 THR A N 1
ATOM 660 C CA . THR A 1 86 ? 8.140 4.284 -2.333 1.00 97.69 86 THR A CA 1
ATOM 661 C C . THR A 1 86 ? 7.605 5.706 -2.427 1.00 97.69 86 THR A C 1
ATOM 663 O O . THR A 1 86 ? 8.320 6.650 -2.095 1.00 97.69 86 THR A O 1
ATOM 666 N N . VAL A 1 87 ? 6.367 5.866 -2.890 1.00 97.94 87 VAL A N 1
ATOM 667 C CA . VAL A 1 87 ? 5.701 7.168 -3.024 1.00 97.94 87 VAL A CA 1
ATOM 668 C C . VAL A 1 87 ? 4.331 7.083 -2.363 1.00 97.94 87 VAL A C 1
ATOM 670 O O . VAL A 1 87 ? 3.587 6.143 -2.627 1.00 97.94 87 VAL A O 1
ATOM 673 N N . ILE A 1 88 ? 4.004 8.067 -1.525 1.00 97.44 88 ILE A N 1
ATOM 674 C CA . ILE A 1 88 ? 2.666 8.258 -0.958 1.00 97.44 88 ILE A CA 1
ATOM 675 C C . ILE A 1 88 ? 2.241 9.682 -1.306 1.00 97.44 88 ILE A C 1
ATOM 677 O O . ILE A 1 88 ? 2.780 10.647 -0.766 1.00 97.44 88 ILE A O 1
ATOM 681 N N . ASN A 1 89 ? 1.307 9.810 -2.243 1.00 96.75 89 ASN A N 1
ATOM 682 C CA . ASN A 1 89 ? 0.769 11.110 -2.631 1.00 96.75 89 ASN A CA 1
ATOM 683 C C . ASN A 1 89 ? -0.346 11.502 -1.658 1.00 96.75 89 ASN A C 1
ATOM 685 O O . ASN A 1 89 ? -1.207 10.684 -1.346 1.00 96.75 89 ASN A O 1
ATOM 689 N N . THR A 1 90 ? -0.314 12.744 -1.174 1.00 96.44 90 THR A N 1
ATOM 690 C CA . THR A 1 90 ? -1.284 13.274 -0.206 1.00 96.44 90 THR A CA 1
ATOM 691 C C . THR A 1 90 ? -1.765 14.637 -0.675 1.00 96.44 90 THR A C 1
ATOM 693 O O . THR A 1 90 ? -0.941 15.513 -0.931 1.00 96.44 90 THR A O 1
ATOM 696 N N . GLY A 1 91 ? -3.083 14.816 -0.759 1.00 89.50 91 GLY A N 1
ATOM 697 C CA . GLY A 1 91 ? -3.689 16.027 -1.309 1.00 89.50 91 GLY A CA 1
ATOM 698 C C . GLY A 1 91 ? -3.826 16.001 -2.833 1.00 89.50 91 GLY A C 1
ATOM 699 O O . GLY A 1 91 ? -3.722 14.946 -3.462 1.00 89.50 91 GLY A O 1
ATOM 700 N N . THR A 1 92 ? -4.118 17.174 -3.394 1.00 76.00 92 THR A N 1
ATOM 701 C CA . THR A 1 92 ? -4.376 17.414 -4.825 1.00 76.00 92 THR A CA 1
ATOM 702 C C . THR A 1 92 ? -3.192 18.049 -5.526 1.00 76.00 92 THR A C 1
ATOM 704 O O . THR A 1 92 ? -2.644 19.011 -4.939 1.00 76.00 92 THR A O 1
#

Sequence (92 aa):
MKTQDNCIFCKIVAGQIPSNKVYEDEDLLAFHDIHPKAPVHFLLIPKSHVDSLADCGPGESDVLARMMLKVPELARQASCNNGFRTVINTGT

Foldseek 3Di:
DAADPPDPVLCCLVVVDDFQWLDDDPFKTKGADPDDPDPGHIDIDTNHDDPFPVRDDPVCVVVVVVSVVVVVVSCVVVVVPVDDDDDGDGDD

Radius of gyration: 13.26 Å; Cα contacts (8 Å, |Δi|>4): 96; chains: 1; bounding box: 38×28×32 Å

Secondary structure (DSSP, 8-state):
----TT-HHHHHHTTSS---EEEE-SSEEEEE-SS-SSSS-EEEEESS--S-GGG--GGGHHHHHHHHHHHHHHHHHTT-TT----------

Mean predicted aligned error: 2.59 Å

pLDDT: mean 96.41, std 3.27, range [76.0, 98.69]